Protein AF-A0A9X9LJZ2-F1 (afdb_monomer_lite)

InterPro domains:
  IPR013087 Zinc finger C2H2-type [PF00096] (10-32)
  IPR013087 Zinc finger C2H2-type [PS00028] (12-32)
  IPR013087 Zinc finger C2H2-type [PS50157] (10-37)
  IPR013087 Zinc finger C2H2-type [SM00355] (10-32)
  IPR036236 Zinc finger C2H2 superfamily [SSF57667] (1-47)

Secondary structure (DSSP, 8-state):
---------EE-TTT--EESSHHHHHHHHHHHH---S-B-TTT--B-

pLDDT: mean 71.89, std 16.54, range [45.06, 90.88]

Foldseek 3Di:
DPPPCVPQVQADPVPRDGHVDPVVSVVVVCVVVVPPVPCPPPPNDRD

Structure (mmCIF, N/CA/C/O backbone):
data_AF-A0A9X9LJZ2-F1
#
_entry.id   AF-A0A9X9LJZ2-F1
#
loop_
_atom_site.group_PDB
_atom_site.id
_atom_site.type_symbol
_atom_site.label_atom_id
_atom_site.label_alt_id
_atom_site.label_comp_id
_atom_site.label_asym_id
_atom_site.label_entity_id
_atom_site.label_seq_id
_atom_site.pdbx_PDB_ins_code
_atom_site.Cartn_x
_atom_site.Cartn_y
_atom_site.Cartn_z
_atom_sit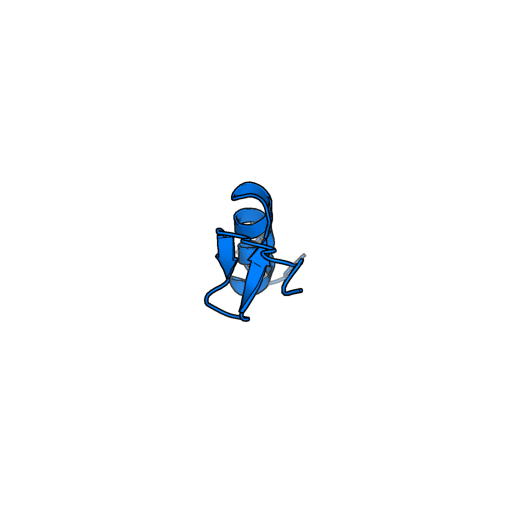e.occupancy
_atom_site.B_iso_or_equiv
_atom_site.auth_seq_id
_atom_site.auth_comp_id
_atom_site.auth_asym_id
_atom_site.auth_atom_id
_atom_site.pdbx_PDB_model_num
ATOM 1 N N . MET A 1 1 ? 11.507 -3.374 -28.479 1.00 45.06 1 MET A N 1
ATOM 2 C CA . MET A 1 1 ? 11.764 -2.416 -27.380 1.00 45.06 1 MET A CA 1
ATOM 3 C C . MET A 1 1 ? 10.870 -2.761 -26.200 1.00 45.06 1 MET A C 1
ATOM 5 O O . MET A 1 1 ? 9.677 -2.516 -26.269 1.00 45.06 1 MET A O 1
ATOM 9 N N . ARG A 1 2 ? 11.417 -3.347 -25.131 1.00 50.22 2 ARG A N 1
ATOM 10 C CA . ARG A 1 2 ? 10.686 -3.587 -23.875 1.00 50.22 2 ARG A CA 1
ATOM 11 C C . ARG A 1 2 ? 10.998 -2.437 -22.905 1.00 50.22 2 ARG A C 1
ATOM 13 O O . ARG A 1 2 ? 11.586 -2.635 -21.854 1.00 50.22 2 ARG A O 1
ATOM 20 N N . LYS A 1 3 ? 10.707 -1.195 -23.316 1.00 48.47 3 LYS A N 1
ATOM 21 C CA . LYS A 1 3 ? 10.982 0.012 -22.511 1.00 48.47 3 LYS A CA 1
ATOM 22 C C . LYS A 1 3 ? 9.835 0.273 -21.531 1.00 48.47 3 LYS A C 1
ATOM 24 O O . LYS A 1 3 ? 9.144 1.278 -21.610 1.00 48.47 3 LYS A O 1
ATOM 29 N N . HIS A 1 4 ? 9.613 -0.691 -20.649 1.00 45.75 4 HIS A N 1
ATOM 30 C CA . HIS A 1 4 ? 8.849 -0.522 -19.419 1.00 45.75 4 HIS A CA 1
ATOM 31 C C . HIS A 1 4 ? 9.318 -1.600 -18.440 1.00 45.75 4 HIS A C 1
ATOM 33 O O . HIS A 1 4 ? 8.546 -2.443 -17.995 1.00 45.75 4 HIS A O 1
ATOM 39 N N . THR A 1 5 ? 10.613 -1.622 -18.120 1.00 54.97 5 THR A N 1
ATOM 40 C CA . THR A 1 5 ? 11.076 -2.268 -16.886 1.00 54.97 5 THR A CA 1
ATOM 41 C C . THR A 1 5 ? 10.623 -1.370 -15.738 1.00 54.97 5 THR A C 1
ATOM 43 O O . THR A 1 5 ? 11.421 -0.699 -15.094 1.00 54.97 5 THR A O 1
ATOM 46 N N . GLY A 1 6 ? 9.305 -1.262 -15.548 1.00 59.00 6 GLY A N 1
ATOM 47 C CA . GLY A 1 6 ? 8.692 -0.671 -14.369 1.00 59.00 6 GLY A CA 1
ATOM 48 C C . GLY A 1 6 ? 8.931 -1.613 -13.201 1.00 59.00 6 GLY A C 1
ATOM 49 O O . GLY A 1 6 ? 7.975 -2.153 -12.651 1.00 59.00 6 GLY A O 1
ATOM 50 N N . GLU A 1 7 ? 10.206 -1.881 -12.904 1.00 65.75 7 GLU A N 1
ATOM 51 C CA . GLU A 1 7 ? 10.649 -2.664 -11.766 1.00 65.75 7 GLU A CA 1
ATOM 52 C C . GLU A 1 7 ? 10.241 -1.875 -10.539 1.00 65.75 7 GLU A C 1
ATOM 54 O O . GLU A 1 7 ? 10.897 -0.952 -10.071 1.00 65.75 7 GLU A O 1
ATOM 59 N N . LYS A 1 8 ? 9.035 -2.194 -10.107 1.00 73.94 8 LYS A N 1
ATOM 60 C CA . LYS A 1 8 ? 8.434 -1.760 -8.876 1.00 73.94 8 LYS A CA 1
ATOM 61 C C . LYS A 1 8 ? 8.730 -2.893 -7.902 1.00 73.94 8 LYS A C 1
ATOM 63 O O . LYS A 1 8 ? 7.974 -3.866 -7.879 1.00 73.94 8 LYS A O 1
ATOM 68 N N . PRO A 1 9 ? 9.855 -2.830 -7.163 1.00 80.69 9 PRO A N 1
ATOM 69 C CA . PRO A 1 9 ? 10.293 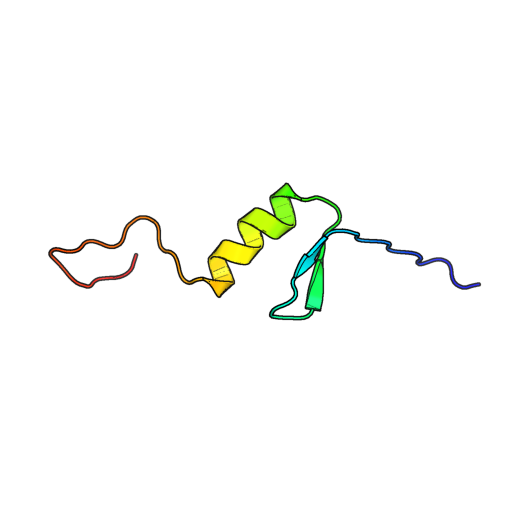-3.945 -6.325 1.00 80.69 9 PRO A CA 1
ATOM 70 C C . PRO A 1 9 ? 9.294 -4.227 -5.197 1.00 80.69 9 PRO A C 1
ATOM 72 O O . PRO A 1 9 ? 9.272 -5.316 -4.629 1.00 80.69 9 PRO A O 1
ATOM 75 N N . TYR A 1 10 ? 8.433 -3.257 -4.886 1.00 87.81 10 TYR A N 1
ATOM 76 C CA . TYR A 1 10 ? 7.424 -3.364 -3.849 1.00 87.81 10 TYR A CA 1
ATOM 77 C C . TYR A 1 10 ? 6.100 -3.835 -4.448 1.00 87.81 10 TYR A C 1
ATOM 79 O O . TYR A 1 10 ? 5.256 -3.037 -4.849 1.00 87.81 10 TYR A O 1
ATOM 87 N N . LEU A 1 11 ? 5.925 -5.152 -4.504 1.00 87.31 11 LEU A N 1
ATOM 88 C CA . LEU A 1 11 ? 4.698 -5.803 -4.959 1.00 87.31 11 LEU A CA 1
ATOM 89 C C . LEU A 1 11 ? 3.813 -6.190 -3.773 1.00 87.31 11 LEU A C 1
ATOM 91 O O . LEU A 1 11 ? 4.261 -6.815 -2.811 1.00 87.31 11 LEU A O 1
ATOM 95 N N . CYS A 1 12 ? 2.531 -5.863 -3.870 1.00 87.88 12 CYS A N 1
ATOM 96 C CA . CYS A 1 12 ? 1.505 -6.392 -2.996 1.00 87.88 12 CYS A CA 1
ATOM 97 C C . CYS A 1 12 ? 1.208 -7.840 -3.390 1.00 87.88 12 CYS A C 1
ATOM 99 O O . CYS A 1 12 ? 0.666 -8.105 -4.460 1.00 87.88 12 CYS A O 1
ATOM 101 N N . GLN A 1 13 ? 1.512 -8.778 -2.496 1.00 83.75 13 GLN A N 1
ATOM 102 C CA . GLN A 1 13 ? 1.254 -10.208 -2.704 1.00 83.75 13 GLN A CA 1
ATOM 103 C C . GLN A 1 13 ? -0.243 -10.568 -2.663 1.00 83.75 13 GLN A C 1
ATOM 105 O O . GLN A 1 13 ?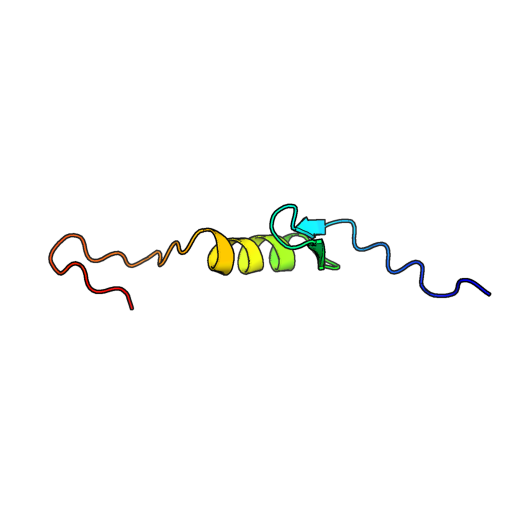 -0.620 -11.658 -3.072 1.00 83.75 13 GLN A O 1
ATOM 110 N N . GLN A 1 14 ? -1.101 -9.664 -2.181 1.00 83.94 14 GLN A N 1
ATOM 111 C CA . GLN A 1 14 ? -2.532 -9.923 -2.015 1.00 83.94 14 GLN A CA 1
ATOM 112 C C . GLN A 1 14 ? -3.362 -9.569 -3.256 1.00 83.94 14 GLN A C 1
ATOM 114 O O . GLN A 1 14 ? -4.356 -10.234 -3.528 1.00 83.94 14 GLN A O 1
ATOM 119 N N . CYS A 1 15 ? -2.969 -8.542 -4.016 1.00 88.25 15 CYS A N 1
ATOM 120 C CA . CYS A 1 15 ? -3.683 -8.120 -5.229 1.00 88.25 15 CYS A CA 1
ATOM 121 C C . CYS A 1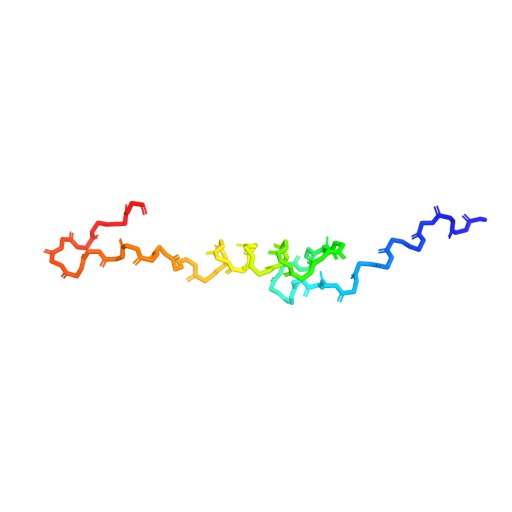 15 ? -2.792 -7.965 -6.472 1.00 88.25 15 CYS A C 1
ATOM 123 O O . CYS A 1 15 ? -3.292 -7.641 -7.546 1.00 88.25 15 CYS A O 1
ATOM 125 N N . GLY A 1 16 ? -1.476 -8.162 -6.344 1.00 85.06 16 GLY A N 1
ATOM 126 C CA . GLY A 1 16 ? -0.519 -7.990 -7.438 1.00 85.06 16 GLY A CA 1
ATOM 127 C C . GLY A 1 16 ? -0.194 -6.531 -7.774 1.00 85.06 16 GLY A C 1
ATOM 128 O O . GLY A 1 16 ? 0.511 -6.277 -8.750 1.00 85.06 16 GLY A O 1
ATOM 129 N N . ALA A 1 17 ? -0.679 -5.557 -6.993 1.00 87.06 17 ALA A N 1
ATOM 130 C CA . ALA A 1 17 ? -0.359 -4.149 -7.207 1.00 87.06 17 ALA A CA 1
ATOM 131 C C . ALA A 1 17 ? 1.132 -3.885 -6.971 1.00 87.06 17 ALA A C 1
ATOM 133 O O . ALA A 1 17 ? 1.694 -4.288 -5.957 1.00 87.06 17 ALA A O 1
ATOM 134 N N . ALA A 1 18 ? 1.769 -3.176 -7.896 1.00 88.19 18 ALA A N 1
ATOM 135 C CA . ALA A 1 18 ? 3.185 -2.861 -7.811 1.00 88.19 18 ALA A CA 1
ATOM 136 C C . ALA A 1 18 ? 3.390 -1.371 -7.502 1.00 88.19 18 ALA A C 1
ATOM 138 O O . ALA A 1 18 ? 2.764 -0.497 -8.122 1.00 88.19 18 ALA A O 1
ATOM 139 N N . PHE A 1 19 ? 4.323 -1.077 -6.597 1.00 88.00 19 PHE A N 1
ATOM 140 C CA . PHE A 1 19 ? 4.657 0.261 -6.105 1.00 88.00 19 PHE A CA 1
ATOM 141 C C . PHE A 1 19 ? 6.144 0.585 -6.292 1.00 88.00 19 PHE A C 1
ATOM 143 O O . PHE A 1 19 ? 7.008 -0.287 -6.210 1.00 88.00 19 PHE A O 1
ATOM 150 N N . ALA A 1 20 ? 6.441 1.861 -6.550 1.00 88.88 20 ALA A N 1
ATOM 151 C CA . ALA A 1 20 ? 7.816 2.332 -6.720 1.00 88.88 20 ALA A CA 1
ATOM 152 C C . ALA A 1 20 ? 8.567 2.418 -5.380 1.00 88.88 20 ALA A C 1
ATOM 154 O O . ALA A 1 20 ? 9.775 2.206 -5.345 1.00 88.88 20 ALA A O 1
ATOM 155 N N . HIS A 1 21 ? 7.850 2.653 -4.276 1.00 89.50 21 HIS A N 1
ATOM 156 C CA . HIS A 1 21 ? 8.440 2.803 -2.949 1.00 89.50 21 HIS A CA 1
ATOM 157 C C . HIS A 1 21 ? 7.790 1.903 -1.897 1.00 89.50 21 HIS A C 1
ATOM 159 O O . HIS A 1 21 ? 6.615 1.537 -1.981 1.00 89.50 21 HIS A O 1
ATOM 165 N N . ASN A 1 22 ? 8.557 1.603 -0.846 1.00 87.88 22 ASN A N 1
ATOM 166 C CA . ASN A 1 22 ? 8.083 0.801 0.278 1.00 87.88 22 ASN A CA 1
ATOM 167 C C . ASN A 1 22 ? 6.949 1.490 1.053 1.00 87.88 22 ASN A C 1
ATOM 169 O O . ASN A 1 22 ? 6.025 0.817 1.502 1.00 87.88 22 ASN A O 1
ATOM 173 N N . TYR A 1 23 ? 7.000 2.820 1.198 1.00 89.00 23 TYR A N 1
ATOM 174 C CA . TYR A 1 23 ? 5.981 3.566 1.942 1.00 89.00 23 TYR A CA 1
ATOM 175 C C . TYR A 1 23 ? 4.609 3.500 1.253 1.00 89.00 23 TYR A C 1
ATOM 177 O O . TYR A 1 23 ? 3.595 3.357 1.936 1.00 89.00 23 TYR A O 1
ATOM 185 N N . ASP A 1 24 ? 4.587 3.522 -0.084 1.00 90.88 24 ASP A N 1
ATOM 186 C CA . ASP A 1 24 ? 3.371 3.372 -0.887 1.00 90.88 24 ASP A CA 1
ATOM 187 C C . ASP A 1 24 ? 2.757 1.984 -0.679 1.00 90.88 24 ASP A C 1
ATOM 189 O O . ASP A 1 24 ? 1.575 1.875 -0.350 1.00 90.88 24 ASP A O 1
ATOM 193 N N . LEU A 1 25 ? 3.575 0.925 -0.772 1.00 90.69 25 LEU A N 1
ATOM 194 C CA . LEU A 1 25 ? 3.136 -0.444 -0.488 1.00 90.69 25 LEU A CA 1
ATOM 195 C C . LEU A 1 25 ? 2.625 -0.570 0.954 1.00 90.69 25 LEU A C 1
ATOM 197 O O . LEU A 1 25 ? 1.564 -1.141 1.183 1.00 90.69 25 LEU A O 1
ATOM 201 N N . LYS A 1 26 ? 3.337 -0.009 1.937 1.00 87.62 26 LYS A N 1
ATOM 202 C CA . LYS A 1 26 ? 2.954 -0.070 3.355 1.00 87.62 26 LYS A CA 1
ATOM 203 C C . LYS A 1 26 ? 1.623 0.630 3.625 1.00 87.62 26 LYS A C 1
ATOM 205 O O . LYS A 1 26 ? 0.816 0.114 4.396 1.00 87.62 26 LYS A O 1
ATOM 210 N N . ASN A 1 27 ? 1.381 1.784 3.002 1.00 87.81 27 ASN A N 1
ATOM 211 C CA . ASN A 1 27 ? 0.093 2.467 3.106 1.00 87.81 27 ASN A CA 1
ATOM 212 C C . ASN A 1 27 ? -1.010 1.666 2.401 1.00 87.81 27 ASN A C 1
ATOM 214 O O . ASN A 1 27 ? -2.093 1.490 2.948 1.00 87.81 27 ASN A O 1
ATOM 218 N N . HIS A 1 28 ? -0.707 1.099 1.234 1.00 89.94 28 HIS A N 1
ATOM 219 C CA . HIS A 1 28 ? -1.621 0.225 0.511 1.00 89.94 28 HIS A CA 1
ATOM 220 C C . HIS A 1 28 ? -1.983 -1.046 1.300 1.00 89.94 28 HIS A C 1
ATOM 222 O O . HIS A 1 28 ? -3.137 -1.452 1.304 1.00 89.94 28 HIS A O 1
ATOM 228 N N . MET A 1 29 ? -1.080 -1.649 2.074 1.00 86.25 29 MET A N 1
ATOM 229 C CA . MET A 1 29 ? -1.443 -2.815 2.898 1.00 86.25 29 MET A CA 1
ATOM 230 C C . MET A 1 29 ? -2.540 -2.512 3.943 1.00 86.25 29 MET A C 1
ATOM 232 O O . MET A 1 29 ? -3.208 -3.435 4.416 1.00 86.25 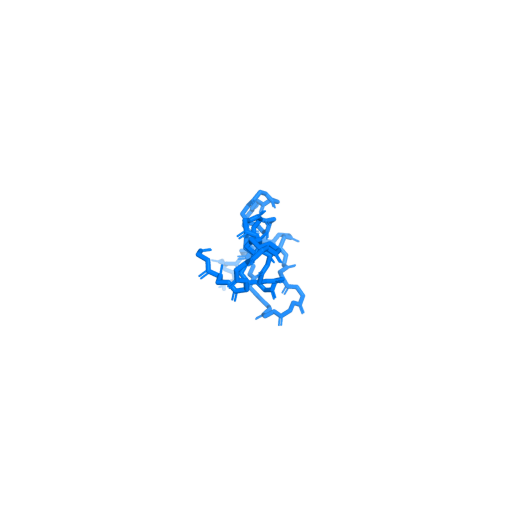29 MET A O 1
ATOM 236 N N . ARG A 1 30 ? -2.795 -1.236 4.272 1.00 84.69 30 ARG A N 1
ATOM 237 C CA . ARG A 1 30 ? -3.901 -0.828 5.158 1.00 84.69 30 ARG A CA 1
ATOM 238 C C . ARG A 1 30 ? -5.282 -1.056 4.538 1.00 84.69 30 ARG A C 1
ATOM 240 O O . ARG A 1 30 ? -6.205 -1.391 5.272 1.00 84.69 30 ARG A O 1
ATOM 247 N N . VAL A 1 31 ? -5.431 -0.944 3.210 1.00 83.44 31 VAL A N 1
ATOM 248 C CA . VAL A 1 31 ? -6.721 -1.257 2.555 1.00 83.44 31 VAL A CA 1
ATOM 249 C C . VAL A 1 31 ? -7.026 -2.752 2.567 1.00 83.44 31 VAL A C 1
ATOM 251 O O . VAL A 1 31 ? -8.187 -3.135 2.625 1.00 83.44 31 VAL A O 1
ATOM 254 N N . HIS A 1 32 ? -5.996 -3.597 2.562 1.00 83.50 32 HIS A N 1
ATOM 255 C CA . HIS A 1 32 ? -6.154 -5.048 2.602 1.00 83.50 32 HIS A CA 1
ATOM 256 C C . HIS A 1 32 ? -6.409 -5.606 3.991 1.00 83.50 32 HIS A C 1
ATOM 258 O O . HIS A 1 32 ? -7.241 -6.490 4.168 1.00 83.50 32 HIS A O 1
ATOM 264 N N . THR A 1 33 ? -5.666 -5.100 4.969 1.00 73.81 33 THR A N 1
ATOM 265 C CA . THR A 1 33 ? -5.810 -5.529 6.360 1.00 73.81 33 THR A CA 1
ATOM 266 C C . THR A 1 33 ? -7.105 -5.025 6.979 1.00 73.81 33 THR A C 1
ATOM 268 O O . THR A 1 33 ? -7.483 -5.508 8.040 1.00 73.81 33 THR A O 1
ATOM 271 N N . GLY A 1 34 ? -7.777 -4.044 6.359 1.00 65.81 34 GLY A N 1
ATOM 272 C CA . GLY A 1 34 ? -8.976 -3.431 6.926 1.00 65.81 34 GLY A CA 1
ATOM 273 C C . GLY A 1 34 ? -8.725 -2.832 8.310 1.00 65.81 34 GLY A C 1
ATOM 274 O O . GLY A 1 34 ? -9.685 -2.515 9.009 1.00 65.81 34 GLY A O 1
ATOM 275 N N . LEU A 1 35 ? -7.448 -2.684 8.701 1.00 59.34 35 LEU A N 1
ATOM 276 C CA . LEU A 1 35 ? -7.014 -2.070 9.942 1.00 59.34 35 LEU A CA 1
ATOM 277 C C . LEU A 1 35 ? -7.380 -0.599 9.837 1.00 59.34 35 LEU A C 1
ATOM 279 O O . LEU A 1 35 ? -6.584 0.243 9.426 1.00 59.34 35 LEU A O 1
ATOM 283 N N . ARG A 1 36 ? -8.621 -0.301 10.200 1.00 57.22 36 ARG A N 1
ATOM 284 C CA . ARG A 1 36 ? -8.996 0.994 10.729 1.00 57.22 36 ARG A CA 1
ATOM 285 C C . ARG A 1 36 ? -8.262 1.073 12.063 1.00 57.22 36 ARG A C 1
ATOM 287 O O . ARG A 1 36 ? -8.637 0.352 12.983 1.00 57.22 36 ARG A O 1
ATOM 294 N N . PRO A 1 37 ? -7.194 1.885 12.188 1.00 56.41 37 PRO A N 1
A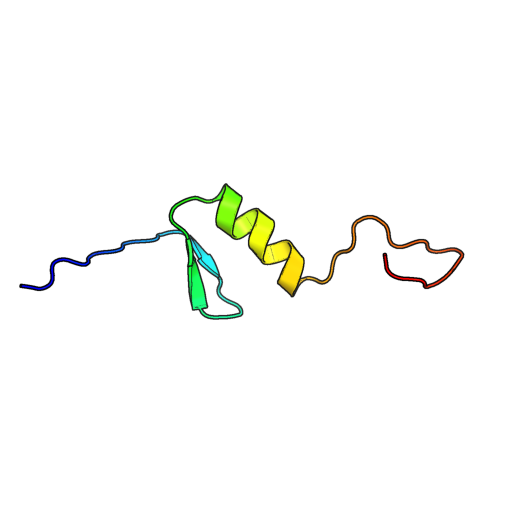TOM 295 C CA . PRO A 1 37 ? -6.463 1.990 13.451 1.00 56.41 37 PRO A CA 1
ATOM 296 C C . PRO A 1 37 ? -7.353 2.526 14.585 1.00 56.41 37 PRO A C 1
ATOM 298 O O . PRO A 1 37 ? -6.992 2.427 15.750 1.00 56.41 37 PRO A O 1
ATOM 301 N N . TYR A 1 38 ? -8.533 3.049 14.244 1.00 51.81 38 TYR A N 1
ATOM 302 C CA . TYR A 1 38 ? -9.580 3.476 15.158 1.00 51.81 38 TYR A CA 1
ATOM 303 C C . TYR A 1 38 ? -10.722 2.452 15.180 1.00 51.81 38 TYR A C 1
ATOM 305 O O . TYR A 1 38 ? -11.856 2.754 14.808 1.00 51.81 38 TYR A O 1
ATOM 313 N N . GLN A 1 39 ? -10.433 1.215 15.584 1.00 48.88 39 GLN A N 1
ATOM 314 C CA . GLN A 1 39 ? -11.500 0.320 16.014 1.00 48.88 39 GLN A CA 1
ATOM 315 C C . GLN A 1 39 ? -11.957 0.794 17.396 1.00 48.88 39 GLN A C 1
ATOM 317 O O . GLN A 1 39 ? -11.231 0.707 18.381 1.00 48.88 39 GLN A O 1
ATOM 322 N N . CYS A 1 40 ? -13.149 1.380 17.457 1.00 49.12 40 CYS A N 1
ATOM 323 C CA . CYS A 1 40 ? -13.787 1.705 18.722 1.00 49.12 40 CYS A CA 1
ATOM 324 C C . CYS A 1 40 ? -14.345 0.403 19.320 1.00 49.12 40 CYS A C 1
ATOM 326 O O . CYS A 1 40 ? -15.438 -0.024 18.938 1.00 49.12 40 CYS A O 1
ATOM 328 N N . ASP A 1 41 ? -13.596 -0.225 20.234 1.00 56.25 41 ASP A N 1
ATOM 329 C CA . ASP A 1 41 ? -13.994 -1.463 20.935 1.00 56.25 41 ASP A CA 1
ATOM 330 C C . ASP A 1 41 ? -15.302 -1.321 21.730 1.00 56.25 41 ASP A C 1
ATOM 332 O O . ASP A 1 41 ? -15.952 -2.311 22.054 1.00 56.25 41 ASP A O 1
ATOM 336 N N . SER A 1 42 ? -15.734 -0.091 22.009 1.00 59.06 42 SER A N 1
ATOM 337 C CA . SER A 1 42 ? -16.983 0.205 22.711 1.00 59.06 42 SER A CA 1
ATOM 338 C C . SER A 1 42 ? -18.212 0.336 21.804 1.00 59.06 42 SER A C 1
ATOM 340 O O . SER A 1 42 ? -19.329 0.259 22.311 1.00 59.06 42 SER A O 1
ATOM 342 N N . CYS A 1 43 ? -18.054 0.514 20.485 1.00 64.44 43 CYS A N 1
ATOM 343 C CA . CYS A 1 43 ? -19.187 0.823 19.597 1.00 64.44 43 CYS A CA 1
ATOM 344 C C . CYS A 1 43 ? -19.294 -0.053 18.342 1.00 64.44 43 CYS A C 1
ATOM 346 O O . CYS A 1 43 ? -20.272 0.104 17.611 1.00 64.44 43 CYS A O 1
ATOM 348 N N . CYS A 1 44 ? -18.318 -0.924 18.045 1.00 53.31 44 CYS A N 1
ATOM 349 C CA . CYS A 1 44 ? -18.284 -1.757 16.827 1.00 53.31 44 CYS A CA 1
ATOM 350 C C . CYS A 1 44 ? -18.576 -0.981 15.524 1.00 53.31 44 CYS A C 1
ATOM 352 O O . CYS A 1 44 ? -19.044 -1.551 14.539 1.00 53.31 44 CYS A O 1
ATOM 354 N N . LYS A 1 45 ? -18.330 0.335 15.506 1.00 50.34 45 LYS A N 1
ATOM 355 C CA . LYS A 1 45 ? -18.483 1.175 14.321 1.00 50.34 45 LYS A CA 1
ATOM 356 C C . LYS A 1 45 ? -17.112 1.447 13.753 1.00 50.34 45 LYS A C 1
ATOM 358 O O . LYS A 1 45 ? -16.271 2.094 14.369 1.00 50.34 45 LYS A O 1
ATOM 363 N N . THR A 1 46 ? -16.915 0.939 12.555 1.00 45.88 46 THR A N 1
ATOM 364 C CA . THR A 1 46 ? -15.785 1.269 11.711 1.00 45.88 46 THR A CA 1
ATOM 365 C C . THR A 1 46 ? -15.971 2.711 11.199 1.00 45.88 46 THR A C 1
ATOM 367 O O . THR A 1 46 ? -16.962 2.963 10.508 1.00 45.88 46 THR A O 1
ATOM 370 N N . PHE A 1 47 ? -14.997 3.621 11.440 1.00 56.09 47 PHE A N 1
ATOM 371 C CA . PHE A 1 47 ? -14.798 4.914 10.717 1.00 56.09 47 PHE A CA 1
ATOM 372 C C . PHE A 1 47 ? -13.538 4.944 9.845 1.00 56.09 47 PHE A C 1
ATOM 374 O O . PHE A 1 47 ? -12.629 4.147 10.162 1.00 56.09 47 PHE A O 1
#

Sequence (47 aa):
MRKHTGEKPYLCQQCGAAFAHNYDLKNHMRVHTGLRPYQCDSCCKTF

Organism: Gulo gulo (NCBI:txid48420)

Radius of gyration: 15.56 Å; chains: 1; bounding box: 31×15×50 Å